Protein AF-A0A352CGN3-F1 (afdb_monomer_lite)

Secondary structure (DSSP, 8-state):
--HHHHHHHHHHHH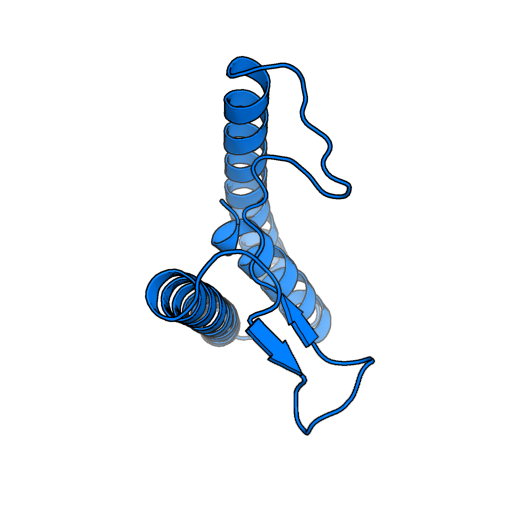HHHHHHHHHHHHH--SEEEEEGGG-TTSEEEE----SSGGG---SSHHHHHHHHHHHHHHHHHHHHHHHHHHHTT--HHHHHHHHHHHHHHHHT-

pLDDT: mean 91.19, std 7.03, range [65.06, 98.25]

Foldseek 3Di:
DDPVVLVVLLVVLLCVLVVVLVCDVVPDDAAWDDDVVVDPVDTDGDDDQLDDPPNDFPDDPVRSVVVVVVLVVVLVVLVVVLVVCVVVPHDPVVSSVSSNVNSVSVSVD

Structure (mmCIF, N/CA/C/O backbone):
data_AF-A0A352CGN3-F1
#
_entry.id   AF-A0A352CGN3-F1
#
loop_
_atom_site.group_PDB
_atom_site.id
_atom_site.type_symbol
_atom_site.label_atom_id
_atom_site.label_alt_id
_atom_site.label_comp_id
_atom_site.label_asym_id
_atom_site.label_entity_id
_atom_site.label_seq_id
_atom_site.pdbx_PDB_ins_code
_atom_site.Cartn_x
_atom_site.Cartn_y
_atom_site.Cartn_z
_atom_site.occupancy
_atom_site.B_iso_or_equiv
_atom_site.auth_seq_id
_atom_site.auth_comp_id
_atom_site.auth_asym_id
_atom_site.auth_atom_id
_atom_site.pdbx_PDB_model_num
ATOM 1 N N . MET A 1 1 ? -18.233 -2.983 12.358 1.00 73.25 1 MET A N 1
ATOM 2 C CA . MET A 1 1 ? -17.711 -4.037 11.454 1.00 73.25 1 MET A CA 1
ATOM 3 C C . MET A 1 1 ? -16.949 -5.033 12.313 1.00 73.25 1 MET A C 1
ATOM 5 O O . MET A 1 1 ? -16.373 -4.591 13.303 1.00 73.25 1 MET A O 1
ATOM 9 N N . LYS A 1 2 ? -16.973 -6.342 12.031 1.00 82.62 2 LYS A N 1
ATOM 10 C CA . LYS A 1 2 ? -16.139 -7.284 12.802 1.00 82.62 2 LYS A CA 1
ATOM 11 C C . LYS A 1 2 ? -14.664 -7.046 12.452 1.00 82.62 2 LYS A C 1
ATOM 13 O O . LYS A 1 2 ? -14.357 -6.738 11.304 1.00 82.62 2 LYS A O 1
ATOM 18 N N . LYS A 1 3 ? -13.761 -7.218 13.425 1.00 86.25 3 LYS A N 1
ATOM 19 C CA . LYS A 1 3 ? -12.302 -7.099 13.221 1.00 86.25 3 LYS A CA 1
ATOM 20 C C . LYS A 1 3 ? -11.812 -7.951 12.048 1.00 86.25 3 LYS A C 1
ATOM 22 O O . LYS A 1 3 ? -11.044 -7.470 11.228 1.00 86.25 3 LYS A O 1
ATOM 27 N N . SER A 1 4 ? -12.331 -9.174 11.935 1.00 89.94 4 SER A N 1
ATOM 28 C CA . SER A 1 4 ? -12.009 -10.095 10.844 1.00 89.94 4 SER A CA 1
ATOM 29 C C . SER A 1 4 ? -12.373 -9.542 9.467 1.00 89.94 4 SER A C 1
ATOM 31 O O . SER A 1 4 ? -11.589 -9.673 8.542 1.00 89.94 4 SER A O 1
ATOM 33 N N . GLN A 1 5 ? -13.521 -8.873 9.324 1.00 92.31 5 GLN A N 1
ATOM 34 C CA . GLN A 1 5 ? -13.944 -8.302 8.041 1.00 92.31 5 GLN A CA 1
ATOM 35 C C . GLN A 1 5 ? -12.992 -7.195 7.577 1.00 92.31 5 GLN A C 1
ATOM 37 O O . GLN A 1 5 ? -12.627 -7.154 6.409 1.00 92.31 5 GLN A O 1
ATOM 42 N N . LEU A 1 6 ? -12.564 -6.326 8.499 1.00 94.19 6 LEU A N 1
ATOM 43 C CA . LEU A 1 6 ? -11.575 -5.290 8.199 1.00 94.19 6 LEU A CA 1
ATOM 44 C C . LEU A 1 6 ? -10.217 -5.900 7.836 1.00 94.19 6 LEU A C 1
ATOM 46 O O . LEU A 1 6 ? -9.589 -5.470 6.876 1.00 94.19 6 LEU A O 1
ATOM 50 N N . PHE A 1 7 ? -9.787 -6.917 8.584 1.00 95.12 7 PHE A N 1
ATOM 51 C CA . PHE A 1 7 ? -8.546 -7.634 8.308 1.00 95.12 7 PHE A CA 1
ATOM 52 C C . PHE A 1 7 ? -8.554 -8.273 6.915 1.00 95.12 7 PHE A C 1
ATOM 54 O O . PHE A 1 7 ? -7.616 -8.066 6.154 1.00 95.12 7 PHE A O 1
ATOM 61 N N . PHE A 1 8 ? -9.623 -8.986 6.546 1.00 96.94 8 PHE A N 1
ATOM 62 C CA . PHE A 1 8 ? -9.735 -9.598 5.221 1.00 96.94 8 PHE A CA 1
ATOM 63 C C . PHE A 1 8 ? -9.788 -8.564 4.097 1.00 96.94 8 PHE A C 1
ATOM 65 O O . PHE A 1 8 ? -9.198 -8.802 3.050 1.00 96.94 8 PHE A O 1
ATOM 72 N N . LEU A 1 9 ? -10.434 -7.414 4.315 1.00 96.56 9 LEU A N 1
ATOM 73 C CA . LEU A 1 9 ? -10.406 -6.309 3.357 1.00 96.56 9 LEU A CA 1
ATOM 74 C C . LEU A 1 9 ? -8.970 -5.818 3.120 1.00 96.56 9 LEU A C 1
ATOM 76 O O . LEU A 1 9 ? -8.541 -5.720 1.975 1.00 96.56 9 LEU A O 1
ATOM 80 N N . ILE A 1 10 ? -8.226 -5.542 4.195 1.00 97.25 10 ILE A N 1
ATOM 81 C CA . ILE A 1 10 ? -6.832 -5.081 4.113 1.00 97.25 10 ILE A CA 1
ATOM 82 C C . ILE A 1 10 ? -5.959 -6.139 3.430 1.00 97.25 10 ILE A C 1
ATOM 84 O O . ILE A 1 10 ? -5.214 -5.814 2.510 1.00 97.25 10 ILE A O 1
ATOM 88 N N . LEU A 1 11 ? -6.081 -7.405 3.843 1.00 97.75 11 LEU A N 1
ATOM 89 C CA . LEU A 1 11 ? -5.316 -8.514 3.279 1.00 97.75 11 LEU A CA 1
ATOM 90 C C . LEU A 1 11 ? -5.598 -8.694 1.785 1.00 97.75 11 LEU A C 1
ATOM 92 O O . LEU A 1 11 ? -4.666 -8.849 1.007 1.00 97.75 11 LEU A O 1
ATOM 96 N N . PHE A 1 12 ? -6.866 -8.635 1.376 1.00 98.00 12 PHE A N 1
ATOM 97 C CA . PHE A 1 12 ? -7.252 -8.729 -0.029 1.00 98.00 12 PHE A CA 1
ATOM 98 C C . PHE A 1 12 ? -6.616 -7.614 -0.868 1.00 98.00 12 PHE A C 1
ATOM 100 O O . PHE A 1 12 ? -6.032 -7.896 -1.912 1.00 98.00 12 PHE A O 1
ATOM 107 N N . VAL A 1 13 ? -6.680 -6.364 -0.396 1.00 98.00 13 VAL A N 1
ATOM 108 C CA . VAL A 1 13 ? -6.085 -5.219 -1.102 1.00 98.00 13 VAL A CA 1
ATOM 109 C C . VAL A 1 13 ? -4.565 -5.355 -1.197 1.00 98.00 13 VAL A C 1
ATOM 111 O O . VAL A 1 13 ? -4.012 -5.125 -2.267 1.00 98.00 13 VAL A O 1
ATOM 114 N N . LEU A 1 14 ? -3.895 -5.780 -0.121 1.00 97.50 14 LEU A N 1
ATOM 115 C CA . LEU A 1 14 ? -2.448 -6.015 -0.129 1.00 97.50 14 LEU A CA 1
ATOM 116 C C . LEU A 1 14 ? -2.048 -7.122 -1.107 1.00 97.50 14 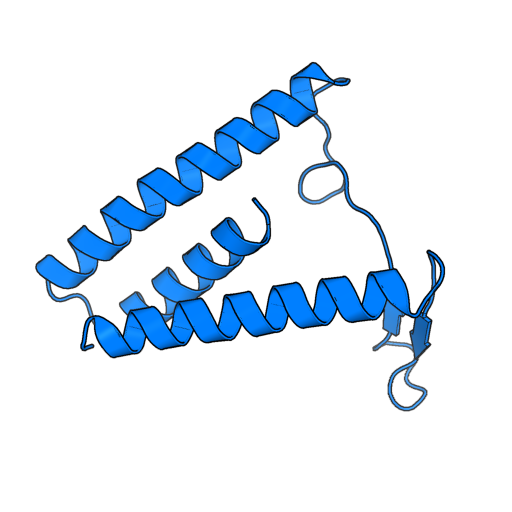LEU A C 1
ATOM 118 O O . LEU A 1 14 ? -1.103 -6.948 -1.871 1.00 97.50 14 LEU A O 1
ATOM 122 N N . LEU A 1 15 ? -2.770 -8.244 -1.116 1.00 98.25 15 LEU A N 1
ATOM 123 C CA . LEU A 1 15 ? -2.497 -9.336 -2.049 1.00 98.25 15 LEU A CA 1
ATOM 124 C C . LEU A 1 15 ? -2.697 -8.892 -3.500 1.00 98.25 15 LEU A C 1
ATOM 126 O O . LEU A 1 15 ? -1.855 -9.193 -4.340 1.00 98.25 15 LEU A O 1
ATOM 130 N N . ALA A 1 16 ? -3.770 -8.150 -3.788 1.00 97.88 16 ALA A N 1
ATOM 131 C CA . ALA A 1 16 ? -4.026 -7.620 -5.123 1.00 97.88 16 ALA A CA 1
ATOM 132 C C . ALA A 1 16 ? -2.938 -6.624 -5.567 1.00 97.88 16 ALA A C 1
ATOM 134 O O . ALA A 1 16 ? -2.443 -6.727 -6.689 1.00 97.88 16 ALA A O 1
ATOM 135 N N . ASP A 1 17 ? -2.530 -5.704 -4.688 1.00 97.06 17 ASP A N 1
ATOM 136 C CA . ASP A 1 17 ? -1.469 -4.722 -4.950 1.00 97.06 17 ASP A CA 1
ATOM 137 C C . ASP A 1 17 ? -0.127 -5.405 -5.250 1.00 97.06 17 ASP A C 1
ATOM 139 O O . ASP A 1 17 ? 0.492 -5.141 -6.283 1.00 97.06 17 ASP A O 1
ATOM 143 N N . GLN A 1 18 ? 0.301 -6.333 -4.392 1.00 97.56 18 GLN A N 1
ATOM 144 C CA . GLN A 1 18 ? 1.582 -7.019 -4.558 1.00 97.56 18 GLN A CA 1
ATOM 145 C C . GLN A 1 18 ? 1.575 -7.963 -5.763 1.00 97.56 18 GLN A C 1
ATOM 147 O O . GLN A 1 18 ? 2.540 -7.980 -6.526 1.00 97.56 18 GLN A O 1
ATOM 152 N N . ALA A 1 19 ? 0.482 -8.698 -5.993 1.00 97.38 19 ALA A N 1
ATOM 153 C CA . ALA A 1 19 ? 0.349 -9.554 -7.170 1.00 97.38 19 ALA A CA 1
ATOM 154 C C . ALA A 1 19 ? 0.422 -8.738 -8.469 1.00 97.38 19 ALA A C 1
ATOM 156 O O . ALA A 1 19 ? 1.148 -9.124 -9.386 1.00 97.38 19 ALA A O 1
ATOM 157 N N . LEU A 1 20 ? -0.263 -7.588 -8.535 1.00 94.94 20 LEU A N 1
ATOM 158 C CA . LEU A 1 20 ? -0.221 -6.707 -9.702 1.00 94.94 20 LEU A CA 1
ATOM 159 C C . LEU A 1 20 ? 1.184 -6.125 -9.918 1.00 94.94 20 LEU A C 1
ATOM 161 O O . LEU A 1 20 ? 1.682 -6.142 -11.043 1.00 94.94 20 LEU A O 1
ATOM 165 N N . LYS A 1 21 ? 1.850 -5.660 -8.851 1.00 94.19 21 LYS A N 1
ATOM 166 C CA . LYS A 1 21 ? 3.231 -5.147 -8.913 1.00 94.19 21 LYS A CA 1
ATOM 167 C C . LYS A 1 21 ? 4.209 -6.203 -9.424 1.00 94.19 21 LYS A C 1
ATOM 169 O O . LYS A 1 21 ? 4.995 -5.916 -10.326 1.00 94.19 21 LYS A O 1
ATOM 174 N N . ILE A 1 22 ? 4.143 -7.420 -8.881 1.00 95.44 22 ILE A N 1
ATOM 175 C CA . ILE A 1 22 ? 5.003 -8.539 -9.291 1.00 95.44 22 ILE A CA 1
ATOM 176 C C . ILE A 1 22 ? 4.735 -8.906 -10.750 1.00 95.44 22 ILE A C 1
ATOM 1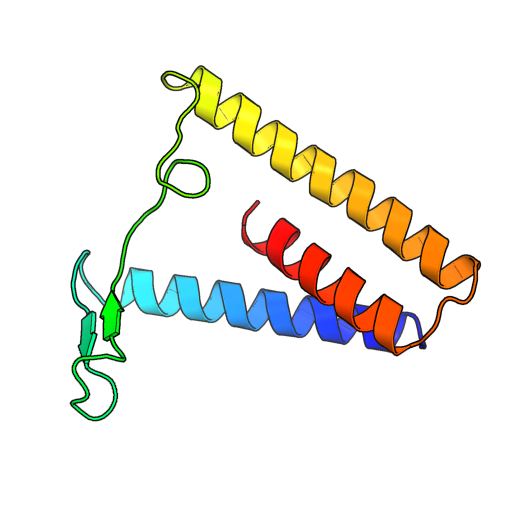78 O O . ILE A 1 22 ? 5.681 -9.035 -11.527 1.00 95.44 22 ILE A O 1
ATOM 182 N N . TRP A 1 23 ? 3.466 -9.034 -11.141 1.00 94.38 23 TRP A N 1
ATOM 183 C CA . TRP A 1 23 ? 3.094 -9.367 -12.513 1.00 94.38 23 TRP A CA 1
ATOM 184 C C . TRP A 1 23 ? 3.629 -8.340 -13.514 1.00 94.38 23 TRP A C 1
ATOM 186 O O . TRP A 1 23 ? 4.311 -8.724 -14.464 1.00 94.38 23 TRP A O 1
ATOM 196 N N . ILE A 1 24 ? 3.407 -7.042 -13.275 1.00 93.12 24 ILE A N 1
ATOM 197 C CA . ILE A 1 24 ? 3.903 -5.990 -14.171 1.00 93.12 24 ILE A CA 1
ATOM 198 C C . ILE A 1 24 ? 5.434 -6.010 -14.247 1.00 93.12 24 ILE A C 1
ATOM 200 O O . ILE A 1 24 ? 5.982 -6.026 -15.348 1.00 93.12 24 ILE A O 1
ATOM 204 N N . LYS A 1 25 ? 6.117 -6.079 -13.096 1.00 93.06 25 LYS A N 1
ATOM 205 C CA . LYS A 1 25 ? 7.585 -6.031 -13.019 1.00 93.06 25 LYS A CA 1
ATOM 206 C C . LYS A 1 25 ? 8.276 -7.222 -13.689 1.00 93.06 25 LYS A C 1
ATOM 208 O O . LYS A 1 25 ? 9.400 -7.087 -14.159 1.00 93.06 25 LYS A O 1
ATOM 213 N N . THR A 1 26 ? 7.636 -8.389 -13.697 1.00 93.88 26 THR A N 1
ATOM 214 C CA . THR A 1 26 ? 8.213 -9.620 -14.268 1.00 93.88 26 THR A CA 1
ATOM 215 C C . THR A 1 26 ? 7.835 -9.848 -15.727 1.00 93.88 26 THR A C 1
ATOM 217 O O . THR A 1 26 ? 8.543 -10.567 -16.425 1.00 93.88 26 THR A O 1
ATOM 220 N N . THR A 1 27 ? 6.745 -9.238 -16.198 1.00 92.75 27 THR A N 1
ATOM 221 C CA . THR A 1 27 ? 6.209 -9.486 -17.546 1.00 92.75 27 THR A CA 1
ATOM 222 C C . THR A 1 27 ? 6.653 -8.432 -18.558 1.00 92.75 27 THR A C 1
ATOM 224 O O . THR A 1 27 ? 6.763 -8.743 -19.742 1.00 92.75 27 THR A O 1
ATOM 227 N N . TYR A 1 28 ? 6.914 -7.194 -18.122 1.00 90.12 28 TYR A N 1
ATOM 228 C CA . TYR A 1 28 ? 7.097 -6.069 -19.037 1.00 90.12 28 TYR A CA 1
ATOM 229 C C . TYR A 1 28 ? 8.373 -5.263 -18.769 1.00 90.12 28 TYR A C 1
ATOM 231 O O . TYR A 1 28 ? 8.773 -5.102 -17.614 1.00 90.12 28 TYR A O 1
ATOM 239 N N . PRO A 1 29 ? 8.998 -4.703 -19.823 1.00 88.06 29 PRO A N 1
ATOM 240 C CA . PRO A 1 29 ? 10.045 -3.704 -19.665 1.00 88.06 29 PRO A CA 1
ATOM 241 C C . PRO A 1 29 ? 9.465 -2.377 -19.152 1.00 88.06 29 PRO A C 1
ATOM 243 O O . PRO A 1 29 ? 8.266 -2.113 -19.257 1.00 88.06 29 PRO A O 1
ATOM 246 N N . THR A 1 30 ? 10.326 -1.516 -18.613 1.00 90.81 30 THR A N 1
ATOM 247 C CA . THR A 1 30 ? 9.955 -0.154 -18.201 1.00 90.81 30 THR A CA 1
ATOM 248 C C . THR A 1 30 ? 9.437 0.656 -19.394 1.00 90.81 30 THR A C 1
ATOM 250 O O . THR A 1 30 ? 10.055 0.640 -20.459 1.00 90.81 30 THR A O 1
ATOM 253 N N . GLY A 1 31 ? 8.340 1.398 -19.211 1.00 88.56 31 GLY A N 1
ATOM 254 C CA . GLY A 1 31 ? 7.705 2.197 -20.267 1.00 88.56 31 GLY A CA 1
ATOM 255 C C . GLY A 1 31 ? 6.225 1.871 -20.484 1.00 88.56 31 GLY A C 1
ATOM 256 O O . GLY A 1 31 ? 5.549 1.345 -19.597 1.00 88.56 31 GLY A O 1
ATOM 257 N N . GLU A 1 32 ? 5.700 2.213 -21.665 1.00 86.50 32 GLU A N 1
ATOM 258 C CA . GLU A 1 32 ? 4.319 1.891 -22.044 1.00 86.50 32 GLU A CA 1
ATOM 259 C C . GLU A 1 32 ? 4.170 0.377 -22.222 1.00 86.50 32 GLU A C 1
ATOM 261 O O . GLU A 1 32 ? 4.878 -0.242 -23.012 1.00 86.50 32 GLU A O 1
ATOM 266 N N . VAL A 1 33 ? 3.240 -0.209 -21.466 1.00 84.69 33 VAL A N 1
ATOM 267 C CA . VAL A 1 33 ? 3.004 -1.655 -21.437 1.00 84.69 33 VAL A CA 1
ATOM 268 C C . VAL A 1 33 ? 1.874 -2.031 -22.384 1.00 84.69 33 VAL A C 1
ATOM 270 O O . VAL A 1 33 ? 2.043 -2.872 -23.261 1.00 84.69 33 VAL A O 1
ATOM 273 N N . VAL A 1 34 ? 0.695 -1.428 -22.197 1.00 90.38 34 VAL A N 1
ATOM 274 C CA . VAL A 1 34 ? -0.485 -1.739 -23.011 1.00 90.38 34 VAL A CA 1
ATOM 275 C C . VAL A 1 34 ? -1.497 -0.598 -22.993 1.00 90.38 34 VAL A C 1
ATOM 277 O O . VAL A 1 34 ? -1.702 0.061 -21.970 1.00 90.38 34 VAL A O 1
ATOM 280 N N . ARG A 1 35 ? -2.181 -0.410 -24.124 1.00 92.25 35 ARG A N 1
ATOM 281 C CA . ARG A 1 35 ? -3.396 0.407 -24.238 1.00 92.25 35 ARG A CA 1
ATOM 282 C C . ARG A 1 35 ? -4.602 -0.486 -24.002 1.00 92.25 35 ARG A C 1
ATOM 284 O O . ARG A 1 35 ? -4.903 -1.364 -24.813 1.00 92.25 35 ARG A O 1
ATOM 291 N N . VAL A 1 36 ? -5.269 -0.306 -22.872 1.00 90.25 36 VAL A N 1
ATOM 292 C CA . VAL A 1 36 ? -6.346 -1.200 -22.448 1.00 90.25 36 VAL A CA 1
ATOM 293 C C . VAL A 1 36 ? -7.541 -1.017 -23.383 1.00 90.25 36 VAL A C 1
ATOM 295 O O . VAL A 1 36 ? -8.009 0.101 -23.591 1.00 90.25 36 VAL A O 1
ATOM 298 N N . PHE A 1 37 ? -7.997 -2.115 -23.995 1.00 92.31 37 PHE A N 1
ATOM 299 C CA . PHE A 1 37 ? -9.027 -2.124 -25.049 1.00 92.31 37 PHE A CA 1
ATOM 300 C C . PHE A 1 37 ? -8.737 -1.195 -26.247 1.00 92.31 37 PHE A C 1
ATOM 302 O O . PHE A 1 37 ? -9.653 -0.816 -26.970 1.00 92.31 37 PHE A O 1
ATOM 309 N N . GLY A 1 38 ? -7.473 -0.816 -26.469 1.00 90.06 38 GLY A N 1
ATOM 310 C CA . GLY A 1 38 ? -7.089 0.118 -27.532 1.00 90.06 38 GLY A CA 1
ATOM 311 C C . GLY A 1 38 ? -7.402 1.591 -27.241 1.00 90.06 38 GLY A C 1
ATOM 312 O O . GLY A 1 38 ? -7.244 2.418 -28.134 1.00 90.06 38 GLY A O 1
ATOM 313 N N . PHE A 1 39 ? -7.817 1.948 -26.020 1.00 92.88 39 PHE A N 1
ATOM 314 C CA . PHE A 1 39 ? -8.123 3.335 -25.664 1.00 92.88 39 PHE A CA 1
ATOM 315 C C . PHE A 1 39 ? -6.869 4.139 -25.286 1.00 92.88 39 PHE A C 1
ATOM 317 O O . PHE A 1 39 ? -6.119 3.759 -24.388 1.00 92.88 39 PHE A O 1
ATOM 324 N N . ASP A 1 40 ? -6.684 5.318 -25.890 1.00 90.38 40 ASP A N 1
ATOM 325 C CA . ASP A 1 40 ? -5.533 6.194 -25.608 1.00 90.38 40 ASP A CA 1
ATOM 326 C C . ASP A 1 40 ? -5.533 6.807 -24.195 1.00 90.38 40 ASP A C 1
ATOM 328 O O . ASP A 1 40 ? -4.488 7.225 -23.693 1.00 90.38 40 ASP A O 1
ATOM 332 N N . TRP A 1 41 ? -6.681 6.879 -23.521 1.00 92.69 41 TRP A N 1
ATOM 333 C CA . TRP A 1 41 ? -6.783 7.442 -22.168 1.00 92.69 41 TRP A CA 1
ATOM 334 C C . TRP A 1 41 ? -6.552 6.401 -21.064 1.00 92.69 41 TRP A C 1
ATOM 336 O O . TRP A 1 41 ? -6.260 6.786 -19.933 1.00 92.69 41 TRP A O 1
ATOM 346 N N . PHE A 1 42 ? -6.639 5.100 -21.374 1.00 93.25 42 PHE A N 1
ATOM 347 C CA . PHE A 1 42 ? -6.412 4.028 -20.405 1.00 93.25 42 PHE A CA 1
ATOM 348 C C . PHE A 1 42 ? -5.196 3.192 -20.794 1.00 93.25 42 PHE A C 1
ATOM 350 O O . PHE A 1 42 ? -5.268 2.247 -21.579 1.00 93.25 42 PHE A O 1
ATOM 357 N N . ARG A 1 43 ? -4.055 3.548 -20.208 1.00 91.56 43 ARG A N 1
ATOM 358 C CA . ARG A 1 43 ? -2.774 2.895 -20.465 1.00 91.56 43 ARG A CA 1
ATOM 359 C C . ARG A 1 43 ? -2.202 2.309 -19.189 1.00 91.56 43 ARG A C 1
ATOM 361 O O . ARG A 1 43 ? -2.235 2.948 -18.140 1.00 91.56 43 ARG A O 1
ATOM 368 N N . ILE A 1 44 ? -1.642 1.112 -19.303 1.00 91.19 44 ILE A N 1
ATOM 369 C CA . ILE A 1 44 ? -0.738 0.572 -18.293 1.00 91.19 44 ILE A CA 1
ATOM 370 C C . ILE A 1 44 ? 0.660 1.041 -18.678 1.00 91.19 44 ILE A C 1
ATOM 372 O O . ILE A 1 44 ? 1.115 0.811 -19.799 1.00 91.19 44 ILE A O 1
ATOM 376 N N . HIS A 1 45 ? 1.325 1.720 -17.754 1.00 90.75 45 HIS A N 1
ATOM 377 C CA . HIS A 1 45 ? 2.675 2.225 -17.947 1.00 90.75 45 HIS A CA 1
ATOM 378 C C . HIS A 1 45 ? 3.516 1.822 -16.741 1.00 90.75 45 HIS A C 1
ATOM 380 O O . HIS A 1 45 ? 3.217 2.212 -15.609 1.00 90.75 45 HIS A O 1
ATOM 386 N N . PHE A 1 46 ? 4.550 1.020 -16.971 1.00 92.75 46 PHE A N 1
ATOM 387 C CA . PHE A 1 46 ? 5.428 0.564 -15.907 1.00 92.75 46 PHE A CA 1
ATOM 388 C C . PHE A 1 46 ? 6.476 1.638 -15.613 1.00 92.75 46 PHE A C 1
ATOM 390 O O . PHE A 1 46 ? 7.274 2.004 -16.477 1.00 92.75 46 PHE A O 1
ATOM 397 N N . ILE A 1 47 ? 6.439 2.168 -14.389 1.00 90.56 47 ILE A N 1
ATOM 398 C CA . ILE A 1 47 ? 7.375 3.170 -13.871 1.00 90.56 47 ILE A CA 1
ATOM 399 C C . ILE A 1 47 ? 7.797 2.740 -12.472 1.00 90.56 47 ILE A C 1
ATOM 401 O O . ILE A 1 47 ? 6.950 2.423 -11.635 1.00 90.56 47 ILE A O 1
ATOM 405 N N . GLU A 1 48 ? 9.096 2.788 -12.194 1.00 87.25 48 GLU A N 1
ATOM 406 C CA . GLU A 1 48 ? 9.619 2.627 -10.841 1.00 87.25 48 GLU A CA 1
ATOM 407 C C . GLU A 1 48 ? 9.760 4.004 -10.182 1.00 87.25 48 GLU A C 1
ATOM 409 O O . GLU A 1 48 ? 10.554 4.840 -10.609 1.00 87.25 48 GLU A O 1
ATOM 414 N N . ASN A 1 49 ? 8.965 4.261 -9.141 1.00 86.50 49 ASN A N 1
ATOM 415 C CA . ASN A 1 49 ? 9.043 5.503 -8.377 1.00 86.50 49 ASN A CA 1
ATOM 416 C C . ASN A 1 49 ? 9.899 5.303 -7.120 1.00 86.50 49 ASN A C 1
ATOM 418 O O . ASN A 1 49 ? 9.474 4.644 -6.172 1.00 86.50 49 ASN A O 1
ATOM 422 N N . SER A 1 50 ? 11.086 5.910 -7.094 1.00 79.44 50 SER A N 1
ATOM 423 C CA . SER A 1 50 ? 11.990 5.894 -5.935 1.00 79.44 50 SER A CA 1
ATOM 424 C C . SER A 1 50 ? 11.693 6.987 -4.895 1.00 79.44 50 SER A C 1
ATOM 426 O O . SER A 1 50 ? 12.343 7.017 -3.851 1.00 79.44 50 SER A O 1
ATOM 428 N N . GLY A 1 51 ? 10.718 7.870 -5.152 1.00 78.12 51 GLY A N 1
ATOM 429 C CA . GLY A 1 51 ? 10.386 9.021 -4.308 1.00 78.12 51 GLY A CA 1
ATOM 430 C C . GLY A 1 51 ? 8.939 9.064 -3.803 1.00 78.12 51 GLY A C 1
ATOM 431 O O . GLY A 1 51 ? 8.234 8.056 -3.708 1.00 78.12 51 GLY A O 1
ATOM 432 N N . MET A 1 52 ? 8.502 10.267 -3.431 1.00 82.38 52 MET A N 1
ATOM 433 C CA . MET A 1 52 ? 7.125 10.597 -3.056 1.00 82.38 52 MET A CA 1
ATOM 434 C C . MET A 1 52 ? 6.247 10.824 -4.299 1.00 82.38 52 MET A C 1
ATOM 436 O O . MET A 1 52 ? 6.679 10.653 -5.442 1.00 82.38 52 MET A O 1
ATOM 440 N N . ALA A 1 53 ? 4.986 11.206 -4.080 1.00 82.94 53 ALA A N 1
ATOM 441 C CA . ALA A 1 53 ? 4.143 11.731 -5.150 1.00 82.94 53 ALA A CA 1
ATOM 442 C C . ALA A 1 53 ? 4.851 12.897 -5.867 1.00 82.94 53 ALA A C 1
ATOM 444 O O . ALA A 1 53 ? 5.638 13.618 -5.254 1.00 82.94 53 ALA A O 1
ATOM 445 N N . TRP A 1 54 ? 4.571 13.070 -7.162 1.00 78.75 54 TRP A N 1
ATOM 446 C CA . TRP A 1 54 ? 5.182 14.109 -8.009 1.00 78.75 54 TRP A CA 1
ATOM 447 C C . TRP A 1 54 ? 6.704 13.992 -8.188 1.00 78.75 54 TRP A C 1
ATOM 449 O O . TRP A 1 54 ? 7.361 14.963 -8.549 1.00 78.75 54 TRP A O 1
ATOM 459 N N . GLY A 1 55 ? 7.280 12.811 -7.935 1.00 73.50 55 GLY A N 1
ATOM 460 C CA . GLY A 1 55 ? 8.715 12.573 -8.110 1.00 73.50 55 GLY A CA 1
ATOM 461 C C . GLY A 1 55 ? 9.592 13.289 -7.081 1.00 73.50 55 GLY A C 1
ATOM 462 O O . GLY A 1 55 ? 10.804 13.362 -7.257 1.00 73.50 55 GLY A O 1
ATOM 463 N N . TRP A 1 56 ? 9.005 13.815 -6.002 1.00 75.31 56 TRP A N 1
ATOM 464 C CA . TRP A 1 56 ? 9.759 14.471 -4.939 1.00 75.31 56 TRP A CA 1
ATOM 465 C C . TRP A 1 56 ? 10.689 13.489 -4.221 1.00 75.31 56 TRP A C 1
ATOM 467 O O . TRP A 1 56 ? 10.262 12.434 -3.752 1.00 75.31 56 TRP A O 1
ATOM 477 N N . GLN A 1 57 ? 11.961 13.865 -4.098 1.00 70.38 57 GLN A N 1
ATOM 478 C CA . GLN A 1 57 ? 12.991 13.127 -3.366 1.00 70.38 57 GLN A CA 1
ATOM 479 C C . GLN A 1 57 ? 13.738 14.110 -2.461 1.00 70.38 57 GLN A C 1
ATOM 481 O O . GLN A 1 57 ? 14.197 15.157 -2.914 1.00 70.38 57 GLN A O 1
ATOM 486 N N . TRP A 1 58 ? 13.824 13.815 -1.163 1.00 65.06 58 TRP A N 1
ATOM 487 C CA . TRP A 1 58 ? 14.501 14.679 -0.190 1.00 65.06 58 TRP A CA 1
ATOM 488 C C . TRP A 1 58 ? 16.011 14.422 -0.172 1.00 65.06 58 TRP A C 1
ATOM 490 O O . TRP A 1 58 ? 16.537 13.787 0.732 1.00 65.06 58 TRP A O 1
ATOM 500 N N . GLY A 1 59 ? 16.725 14.923 -1.178 1.00 65.12 59 GLY A N 1
ATOM 501 C CA . GLY A 1 59 ? 18.157 14.652 -1.336 1.00 65.12 59 GLY A CA 1
ATOM 502 C C . GLY A 1 59 ? 18.445 13.212 -1.782 1.00 65.12 59 GLY A C 1
ATOM 503 O O . GLY A 1 59 ? 17.535 12.490 -2.185 1.00 65.12 59 GLY A O 1
ATOM 504 N N . ASN A 1 60 ? 19.725 12.820 -1.740 1.00 77.19 60 ASN A N 1
ATOM 505 C CA . ASN A 1 60 ? 20.221 11.514 -2.202 1.00 77.19 60 ASN A CA 1
ATOM 506 C C . ASN A 1 60 ? 19.788 10.366 -1.246 1.00 77.19 60 ASN A C 1
ATOM 508 O O . ASN A 1 60 ? 18.673 10.344 -0.734 1.00 77.19 60 ASN A O 1
ATOM 512 N N . GLU A 1 61 ? 20.649 9.384 -0.974 1.00 80.38 61 GLU A N 1
ATOM 513 C CA . GLU A 1 61 ? 20.314 8.171 -0.203 1.00 80.38 61 GLU A CA 1
ATOM 514 C C . GLU A 1 61 ? 19.661 8.435 1.171 1.00 80.38 61 GLU A C 1
ATOM 516 O O . GLU A 1 61 ? 18.728 7.733 1.562 1.00 80.38 61 GLU A O 1
ATOM 521 N N . THR A 1 62 ? 20.055 9.502 1.873 1.00 84.19 62 THR A N 1
ATOM 522 C CA . THR A 1 62 ? 19.456 9.895 3.162 1.00 84.19 62 THR A CA 1
ATOM 523 C C . THR A 1 62 ? 17.957 10.194 3.051 1.00 84.19 62 THR A C 1
ATOM 525 O O . THR A 1 62 ? 17.185 9.833 3.940 1.00 84.19 62 THR A O 1
ATOM 528 N N . GLY A 1 63 ? 17.520 10.800 1.944 1.00 84.88 63 GLY A N 1
ATOM 529 C CA . GLY A 1 63 ? 16.114 11.104 1.682 1.00 84.88 63 GLY A CA 1
ATOM 530 C C . GLY A 1 63 ? 15.246 9.871 1.556 1.00 84.88 63 GLY A C 1
ATOM 531 O O . GLY A 1 63 ? 14.147 9.818 2.109 1.00 84.88 63 GLY A O 1
ATOM 532 N N . LYS A 1 64 ? 15.765 8.857 0.860 1.00 83.50 64 LYS A N 1
ATOM 533 C CA . LYS A 1 64 ? 15.089 7.567 0.700 1.00 83.50 64 LYS A CA 1
ATOM 534 C C . LYS A 1 64 ? 14.910 6.882 2.050 1.00 83.50 64 LYS A C 1
ATOM 536 O O . LYS A 1 64 ? 13.814 6.423 2.352 1.00 83.50 64 LYS A O 1
ATOM 541 N N . VAL A 1 65 ? 15.949 6.877 2.889 1.00 88.25 65 VAL A N 1
ATOM 542 C CA . VAL A 1 65 ? 15.880 6.285 4.234 1.00 88.25 65 VAL A CA 1
ATOM 543 C C . VAL A 1 65 ? 14.839 6.998 5.096 1.00 88.25 65 VAL A C 1
ATOM 545 O O . VAL A 1 65 ? 13.989 6.337 5.691 1.00 88.25 65 VAL A O 1
ATOM 548 N N . ILE A 1 66 ? 14.852 8.335 5.127 1.00 89.56 66 ILE A N 1
ATOM 549 C CA . ILE A 1 66 ? 13.853 9.122 5.869 1.00 89.56 66 ILE A CA 1
ATOM 550 C C . ILE A 1 66 ? 12.442 8.805 5.369 1.00 89.56 66 ILE A C 1
ATOM 552 O O . ILE A 1 66 ? 11.532 8.617 6.177 1.00 89.56 66 ILE A O 1
ATOM 556 N N . LEU A 1 67 ? 12.254 8.698 4.053 1.00 87.69 67 LEU A N 1
ATOM 557 C CA . LEU A 1 67 ? 10.956 8.388 3.467 1.00 87.69 67 LEU A CA 1
ATOM 558 C C . LEU A 1 67 ? 10.462 6.988 3.858 1.00 87.69 67 LEU A C 1
ATOM 560 O O . LEU A 1 67 ? 9.298 6.836 4.231 1.00 87.69 67 LEU A O 1
ATOM 564 N N . THR A 1 68 ? 11.331 5.979 3.829 1.00 90.00 68 THR A N 1
ATOM 565 C CA . THR A 1 68 ? 10.990 4.620 4.275 1.00 90.00 68 THR A CA 1
ATOM 566 C C . THR A 1 68 ? 10.653 4.591 5.766 1.00 90.00 68 THR A C 1
ATOM 568 O O . THR A 1 68 ? 9.648 3.997 6.159 1.00 90.00 68 THR A O 1
ATOM 571 N N . LEU A 1 69 ? 11.421 5.292 6.607 1.00 92.50 69 LEU A N 1
ATOM 572 C CA . LEU A 1 69 ? 11.135 5.407 8.042 1.00 92.50 69 LEU A CA 1
ATOM 573 C C . LEU A 1 69 ? 9.807 6.125 8.309 1.00 92.50 69 LEU A C 1
ATOM 575 O O . LEU A 1 69 ? 9.041 5.705 9.176 1.00 92.50 69 LEU A O 1
ATOM 579 N N . PHE A 1 70 ? 9.500 7.169 7.541 1.00 91.88 70 PHE A N 1
ATOM 580 C CA . PHE A 1 70 ? 8.217 7.860 7.617 1.00 91.88 70 PHE A CA 1
ATOM 581 C C . PHE A 1 70 ? 7.053 6.928 7.259 1.00 91.88 70 PHE A C 1
ATOM 583 O O . PHE A 1 70 ? 6.064 6.875 7.993 1.00 91.88 70 PHE A O 1
ATOM 590 N N . ARG A 1 71 ? 7.171 6.144 6.178 1.00 92.94 71 ARG A N 1
ATOM 591 C CA . ARG A 1 71 ? 6.159 5.141 5.800 1.00 92.94 71 ARG A CA 1
ATOM 592 C C . ARG A 1 71 ? 5.976 4.098 6.900 1.00 92.94 71 ARG A C 1
ATOM 594 O O . ARG A 1 71 ? 4.841 3.782 7.253 1.00 92.94 71 ARG A O 1
ATOM 601 N N . LEU A 1 72 ? 7.070 3.625 7.495 1.00 95.25 72 LEU A N 1
ATOM 602 C CA . LEU A 1 72 ? 7.019 2.677 8.605 1.00 95.25 72 LEU A CA 1
ATOM 603 C C . LEU A 1 72 ? 6.272 3.273 9.806 1.00 95.25 72 LEU A C 1
ATOM 605 O O . LEU A 1 72 ? 5.359 2.642 10.340 1.00 95.25 72 LEU A O 1
ATOM 609 N N . ALA A 1 73 ? 6.602 4.507 10.194 1.00 95.50 73 ALA A N 1
ATOM 610 C CA . ALA A 1 73 ? 5.910 5.214 11.268 1.00 95.50 73 ALA A CA 1
ATOM 611 C C . ALA A 1 73 ? 4.412 5.393 10.963 1.00 95.50 73 ALA A C 1
ATOM 613 O O . ALA A 1 73 ? 3.576 5.188 11.846 1.00 95.50 73 ALA A O 1
ATOM 614 N N . ALA A 1 74 ? 4.057 5.702 9.712 1.00 94.38 74 ALA A N 1
ATOM 615 C CA . ALA A 1 74 ? 2.669 5.810 9.270 1.00 94.38 74 ALA A CA 1
ATOM 616 C C . ALA A 1 74 ? 1.914 4.474 9.378 1.00 94.38 74 ALA A C 1
ATOM 618 O O . ALA A 1 74 ? 0.766 4.462 9.822 1.00 94.38 74 ALA A O 1
ATOM 619 N N . VAL A 1 75 ? 2.545 3.342 9.048 1.00 96.50 75 VAL A N 1
ATOM 620 C CA . VAL A 1 75 ? 1.947 2.003 9.211 1.00 96.50 75 VAL A CA 1
ATOM 621 C C . VAL A 1 75 ? 1.791 1.645 10.693 1.00 96.50 75 VAL A C 1
ATOM 623 O O . VAL A 1 75 ? 0.729 1.175 11.109 1.00 96.50 75 VAL A O 1
ATOM 626 N N . VAL A 1 76 ? 2.789 1.913 11.536 1.00 96.88 76 VAL A N 1
ATOM 627 C CA . VAL A 1 76 ? 2.686 1.667 12.988 1.00 96.88 76 VAL A CA 1
ATOM 628 C C . VAL A 1 76 ? 1.565 2.513 13.603 1.00 96.88 76 VAL A C 1
ATOM 630 O O . VAL A 1 76 ? 0.675 1.979 14.274 1.00 96.88 76 VAL A O 1
ATOM 633 N N . GLY A 1 77 ? 1.546 3.816 13.309 1.00 97.19 77 GLY A N 1
ATOM 634 C CA . GLY A 1 77 ? 0.496 4.730 13.755 1.00 97.19 77 GLY A CA 1
ATOM 635 C C . GLY A 1 77 ? -0.880 4.327 13.226 1.00 97.19 77 GLY A C 1
ATOM 636 O O . GLY A 1 77 ? -1.838 4.241 13.994 1.00 97.19 77 GLY A O 1
ATOM 637 N N . GLY A 1 78 ? -0.980 3.994 11.939 1.00 96.31 78 GLY A N 1
ATOM 638 C CA . GLY A 1 78 ? -2.212 3.531 11.304 1.00 96.31 78 GLY A CA 1
ATOM 639 C C . GLY A 1 78 ? -2.771 2.266 11.957 1.00 96.31 78 GLY A C 1
ATOM 640 O O . GLY A 1 78 ? -3.976 2.176 12.186 1.00 96.31 78 GLY A O 1
ATOM 641 N N . THR A 1 79 ? -1.903 1.333 12.357 1.00 95.56 79 THR A N 1
ATOM 642 C CA . THR A 1 79 ? -2.300 0.112 13.077 1.00 95.56 79 THR A CA 1
ATOM 643 C C . THR A 1 79 ? -2.931 0.464 14.424 1.00 95.56 79 THR A C 1
ATOM 645 O O . THR A 1 79 ? -4.010 -0.029 14.766 1.00 95.56 79 THR A O 1
ATOM 648 N N . TRP A 1 80 ? -2.292 1.361 15.179 1.00 96.62 80 TRP A N 1
ATOM 649 C CA . TRP A 1 80 ? -2.812 1.838 16.458 1.00 96.62 80 TRP A CA 1
ATOM 650 C C . TRP A 1 80 ? -4.159 2.561 16.301 1.00 96.62 80 TRP A C 1
ATOM 652 O O . TRP A 1 80 ? -5.112 2.238 17.018 1.00 96.62 80 TRP A O 1
ATOM 662 N N . TYR A 1 81 ? -4.277 3.467 15.324 1.00 96.19 81 TYR A N 1
ATOM 663 C CA . TYR A 1 81 ? -5.520 4.190 15.035 1.00 96.19 81 TYR A CA 1
ATOM 664 C C . TYR A 1 81 ? -6.653 3.253 14.617 1.00 96.19 81 TYR A C 1
ATOM 666 O O . TYR A 1 81 ? -7.756 3.367 15.147 1.00 96.19 81 TYR A O 1
ATOM 674 N N . LEU A 1 82 ? -6.400 2.275 13.742 1.00 95.12 82 LEU A N 1
ATOM 675 C CA . LEU A 1 82 ? -7.414 1.288 13.361 1.00 95.12 82 LEU A CA 1
ATOM 676 C C . LEU A 1 82 ? -7.916 0.503 14.575 1.00 95.12 82 LEU A C 1
ATOM 678 O O . LEU A 1 82 ? -9.126 0.351 14.761 1.00 95.12 82 LEU A O 1
ATOM 682 N N . LEU A 1 83 ? -7.013 0.044 15.446 1.00 94.06 83 LEU A N 1
ATOM 683 C CA . LEU A 1 83 ? -7.402 -0.642 16.678 1.00 94.06 83 LEU A CA 1
ATOM 684 C C . LEU A 1 83 ? -8.212 0.264 17.612 1.00 94.06 83 LEU A C 1
ATOM 686 O O . LEU A 1 83 ? -9.144 -0.226 18.257 1.00 94.06 83 LEU A O 1
ATOM 690 N N . LYS A 1 84 ? -7.877 1.556 17.686 1.00 95.69 84 LYS A N 1
ATOM 691 C CA . LYS A 1 84 ? -8.627 2.560 18.448 1.00 95.69 84 LYS A CA 1
ATOM 692 C C . LYS A 1 84 ? -10.035 2.753 17.875 1.00 95.69 84 LYS A C 1
ATOM 694 O O . LYS A 1 84 ? -11.003 2.566 18.606 1.00 95.69 84 LYS A O 1
ATOM 699 N N . PHE A 1 85 ? -10.174 2.993 16.572 1.00 95.06 85 PHE A N 1
ATOM 700 C CA . PHE A 1 85 ? -11.473 3.200 15.914 1.00 95.06 85 PHE A CA 1
ATOM 701 C C . PHE A 1 85 ? -12.408 1.994 16.042 1.00 95.06 85 PHE A C 1
ATOM 703 O O . PHE A 1 85 ? -13.622 2.145 16.197 1.00 95.06 85 PHE A O 1
ATOM 710 N N . ILE A 1 86 ? -11.852 0.780 16.017 1.00 93.38 86 ILE A N 1
ATOM 711 C CA . ILE A 1 86 ? -12.627 -0.439 16.256 1.00 93.38 86 ILE A CA 1
ATOM 712 C C . ILE A 1 86 ? -13.118 -0.504 17.707 1.00 93.38 86 ILE A C 1
ATOM 714 O O . ILE A 1 86 ? -14.275 -0.862 17.935 1.00 93.38 86 ILE A O 1
ATOM 718 N N . ARG A 1 87 ? -12.254 -0.191 18.688 1.00 93.56 87 ARG A N 1
ATOM 719 C CA . ARG A 1 87 ? -12.627 -0.173 20.115 1.00 93.56 87 ARG A CA 1
ATOM 720 C C . ARG A 1 87 ? -13.702 0.874 20.398 1.00 93.56 87 ARG A C 1
ATOM 722 O O . ARG A 1 87 ? -14.654 0.576 21.110 1.00 93.56 87 ARG A O 1
ATOM 729 N N . GLU A 1 88 ? -13.585 2.043 19.781 1.00 95.25 88 GLU A N 1
ATOM 730 C CA . GLU A 1 88 ? -14.541 3.149 19.898 1.00 95.25 88 GLU A CA 1
ATOM 731 C C . GLU A 1 88 ? -15.797 2.966 19.018 1.00 95.25 88 GLU A C 1
ATOM 733 O O . GLU A 1 88 ? -16.657 3.838 18.976 1.00 95.25 88 GLU A O 1
ATOM 738 N N . LYS A 1 89 ? -15.943 1.817 18.338 1.00 93.12 89 LYS A N 1
ATOM 739 C CA . LYS A 1 89 ? -17.136 1.429 17.560 1.00 93.12 89 LYS A CA 1
ATOM 740 C C . LYS A 1 89 ? -17.541 2.437 16.472 1.00 93.12 89 LYS A C 1
ATOM 742 O O . LYS A 1 89 ? -18.729 2.673 16.256 1.00 93.12 89 LYS A O 1
ATOM 747 N N . TYR A 1 90 ? -16.565 2.968 15.735 1.00 95.38 90 TYR A N 1
ATOM 748 C CA . TYR A 1 90 ? -16.825 3.877 14.612 1.00 95.38 90 TYR A CA 1
ATOM 749 C C . TYR A 1 90 ? -17.691 3.212 13.530 1.00 95.38 90 TYR A C 1
ATOM 751 O O . TYR A 1 90 ? -17.798 1.979 13.436 1.00 95.38 90 TYR A O 1
ATOM 759 N N . SER A 1 91 ? -18.317 4.043 12.690 1.00 95.56 91 SER A N 1
ATOM 760 C CA . SER A 1 91 ? -19.211 3.576 11.630 1.00 95.56 91 SER A CA 1
ATOM 761 C C . SER A 1 91 ? -18.505 2.603 10.674 1.00 95.56 91 SER A C 1
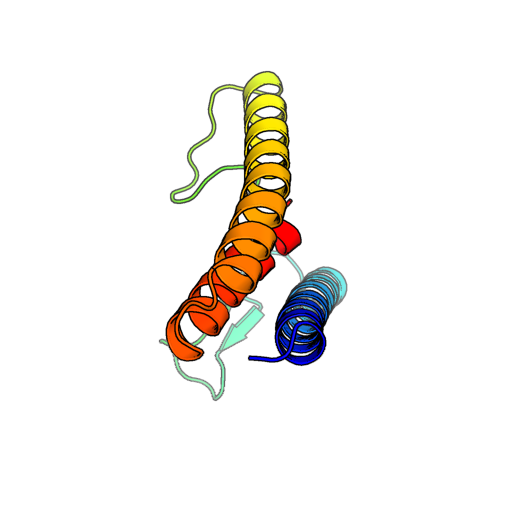ATOM 763 O O . SER A 1 91 ? -17.295 2.666 10.444 1.00 95.56 91 SER A O 1
ATOM 765 N N . LYS A 1 92 ? -19.267 1.665 10.095 1.00 93.69 92 LYS A N 1
ATOM 766 C CA . LYS A 1 92 ? -18.703 0.652 9.184 1.00 93.69 92 LYS A CA 1
ATOM 767 C C . LYS A 1 92 ? -18.014 1.296 7.976 1.00 93.69 92 LYS A C 1
ATOM 769 O O . LYS A 1 92 ? -16.914 0.879 7.641 1.00 93.69 92 LYS A O 1
ATOM 774 N N . GLY A 1 93 ? -18.642 2.307 7.370 1.00 95.44 93 GLY A N 1
ATOM 775 C CA . GLY A 1 93 ? -18.083 3.027 6.222 1.00 95.44 93 GLY A CA 1
ATOM 776 C C . GLY A 1 93 ? -16.756 3.705 6.557 1.00 95.44 93 GLY A C 1
ATOM 777 O O . GLY A 1 93 ? -15.793 3.553 5.815 1.00 95.44 93 GLY A O 1
ATOM 778 N N . PHE A 1 94 ? -16.665 4.344 7.727 1.00 96.12 94 PHE A N 1
ATOM 779 C CA . PHE A 1 94 ? -15.418 4.955 8.181 1.00 96.12 94 PHE A CA 1
ATOM 780 C C . PHE A 1 94 ? -14.287 3.927 8.321 1.00 96.12 94 PHE A C 1
ATOM 782 O O . PHE A 1 94 ? -13.184 4.150 7.829 1.00 96.12 94 PHE A O 1
ATOM 789 N N . LEU A 1 95 ? -14.566 2.774 8.939 1.00 96.38 95 LEU A N 1
ATOM 790 C CA . LEU A 1 95 ? -13.570 1.710 9.098 1.00 96.38 95 LEU A CA 1
ATOM 791 C C . LEU A 1 95 ? -13.111 1.126 7.754 1.00 96.38 95 LEU A C 1
ATOM 793 O O . LEU A 1 95 ? -11.947 0.757 7.637 1.00 96.38 95 LEU A O 1
ATOM 797 N N . ILE A 1 96 ? -13.996 1.049 6.754 1.00 96.44 96 ILE A N 1
ATOM 798 C CA . ILE A 1 96 ? -13.635 0.623 5.393 1.00 96.44 96 ILE A CA 1
ATOM 799 C C . ILE A 1 96 ? -12.659 1.630 4.783 1.00 96.44 96 ILE A C 1
ATOM 801 O O . ILE A 1 96 ? -11.567 1.234 4.388 1.00 96.44 96 ILE A O 1
ATOM 805 N N . CYS A 1 97 ? -12.996 2.923 4.776 1.00 97.31 97 CYS A N 1
ATOM 806 C CA . CYS A 1 97 ? -12.121 3.963 4.229 1.00 97.31 97 CYS A CA 1
ATOM 807 C C . CYS A 1 97 ? -10.757 3.993 4.934 1.00 97.31 97 CYS A C 1
ATOM 809 O O . CYS A 1 97 ? -9.719 3.987 4.275 1.00 97.31 97 CYS A O 1
ATOM 811 N N . ALA A 1 98 ? -10.749 3.956 6.270 1.00 96.94 98 ALA A N 1
ATOM 812 C CA . ALA A 1 98 ? -9.517 3.920 7.053 1.00 96.94 98 ALA A CA 1
ATOM 813 C C . ALA A 1 98 ? -8.681 2.661 6.754 1.00 96.94 98 ALA A C 1
ATOM 815 O O . ALA A 1 98 ? -7.460 2.744 6.638 1.00 96.94 98 ALA A O 1
ATOM 816 N N . GLY A 1 99 ? -9.332 1.505 6.586 1.00 97.00 99 GLY A N 1
ATOM 817 C CA . GLY A 1 99 ? -8.684 0.255 6.194 1.00 97.00 99 GLY A CA 1
ATOM 818 C C . GLY A 1 99 ? -8.042 0.315 4.811 1.00 97.00 99 GLY A C 1
ATOM 819 O O . GLY A 1 99 ? -6.921 -0.154 4.650 1.00 97.00 99 GLY A O 1
ATOM 820 N N . LEU A 1 100 ? -8.712 0.925 3.830 1.00 97.38 100 LEU A N 1
ATOM 821 C CA . LEU A 1 100 ? -8.176 1.096 2.475 1.00 97.38 100 LEU A CA 1
ATOM 822 C C . LEU A 1 100 ? -6.951 2.022 2.457 1.00 97.38 100 LEU A C 1
ATOM 824 O O . LEU A 1 100 ? -5.950 1.691 1.825 1.00 97.38 100 LEU A O 1
ATOM 828 N N . ILE A 1 101 ? -6.993 3.136 3.199 1.00 96.69 101 ILE A N 1
ATOM 829 C CA . ILE A 1 101 ? -5.840 4.042 3.357 1.00 96.69 101 ILE A CA 1
ATOM 830 C C . ILE A 1 101 ? -4.663 3.294 3.994 1.00 96.69 101 ILE A C 1
ATOM 832 O O . ILE A 1 101 ? -3.537 3.370 3.504 1.00 96.69 101 ILE A O 1
ATOM 836 N N . TYR A 1 102 ? -4.928 2.538 5.061 1.00 97.56 102 TYR A N 1
ATOM 837 C CA . TYR A 1 102 ? -3.913 1.737 5.737 1.00 97.56 102 TYR A CA 1
ATOM 838 C C . TYR A 1 102 ? -3.307 0.666 4.822 1.00 97.56 102 TYR A C 1
ATOM 840 O O . TYR A 1 102 ? -2.087 0.530 4.778 1.00 97.56 102 TYR A O 1
ATOM 848 N N . ALA A 1 103 ? -4.133 -0.065 4.067 1.00 97.31 103 ALA A N 1
ATOM 849 C CA . ALA A 1 103 ? -3.665 -1.078 3.124 1.00 97.31 103 ALA A CA 1
ATOM 850 C C . ALA A 1 103 ? -2.757 -0.462 2.048 1.00 97.31 103 ALA A C 1
ATOM 852 O O . ALA A 1 103 ? -1.698 -1.009 1.756 1.00 97.31 103 ALA A O 1
ATOM 853 N N . GLY A 1 104 ? -3.119 0.713 1.519 1.00 95.19 104 GLY A N 1
ATOM 854 C CA . GLY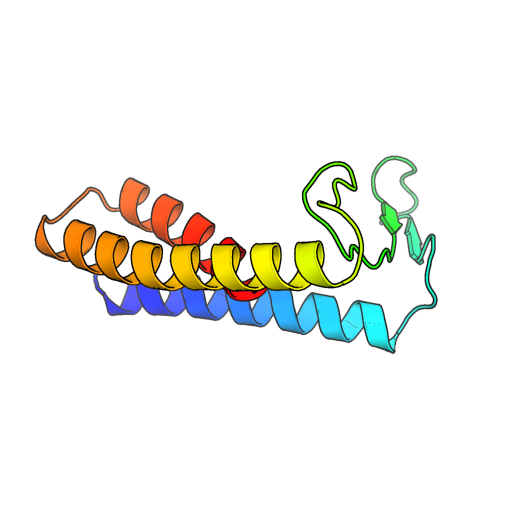 A 1 104 ? -2.280 1.452 0.574 1.00 95.19 104 GLY A CA 1
ATOM 855 C C . GLY A 1 104 ? -0.950 1.914 1.179 1.00 95.19 104 GLY A C 1
ATOM 856 O O . GLY A 1 104 ? 0.083 1.824 0.519 1.00 95.19 104 GLY A O 1
ATOM 857 N N . ALA A 1 105 ? -0.946 2.370 2.435 1.00 94.88 105 ALA A N 1
ATOM 858 C CA . ALA A 1 105 ? 0.287 2.734 3.135 1.00 94.88 105 ALA A CA 1
ATOM 859 C C . ALA A 1 105 ? 1.193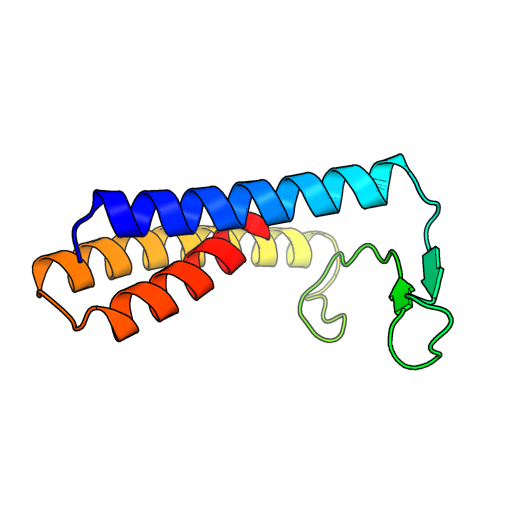 1.513 3.365 1.00 94.88 105 ALA A C 1
ATOM 861 O O . ALA A 1 105 ? 2.388 1.585 3.098 1.00 94.88 105 ALA A O 1
ATOM 862 N N . ALA A 1 106 ? 0.620 0.389 3.803 1.00 96.12 106 ALA A N 1
ATOM 863 C CA . ALA A 1 106 ? 1.357 -0.845 4.057 1.00 96.12 106 ALA A CA 1
ATOM 864 C C . ALA A 1 106 ? 1.886 -1.509 2.773 1.00 96.12 106 ALA A C 1
ATOM 866 O O . ALA A 1 106 ? 2.983 -2.048 2.794 1.00 96.12 106 ALA A O 1
ATOM 867 N N . GLY A 1 107 ? 1.158 -1.446 1.653 1.00 94.56 107 GLY A N 1
ATOM 868 C CA . GLY A 1 107 ? 1.610 -2.012 0.373 1.00 94.56 107 GLY A CA 1
ATOM 869 C C . GLY A 1 107 ? 2.689 -1.187 -0.344 1.00 94.56 107 GLY A C 1
ATOM 870 O O . GLY A 1 107 ? 3.336 -1.683 -1.267 1.00 94.56 107 GLY A O 1
ATOM 871 N N . ASN A 1 108 ? 2.876 0.080 0.045 1.00 92.12 108 ASN A N 1
ATOM 872 C CA . ASN A 1 108 ? 3.914 0.973 -0.494 1.00 92.12 108 ASN A CA 1
ATOM 873 C C . ASN A 1 108 ? 5.091 1.206 0.466 1.00 92.12 108 ASN A C 1
ATOM 875 O O . ASN A 1 108 ? 6.001 1.975 0.130 1.00 92.12 108 ASN A O 1
ATOM 879 N N . LEU A 1 109 ? 5.048 0.599 1.655 1.00 89.00 109 LEU A N 1
ATOM 880 C CA . LEU A 1 109 ? 6.206 0.477 2.534 1.00 89.00 109 LEU A CA 1
ATOM 881 C C . LEU A 1 109 ? 7.218 -0.480 1.900 1.00 89.00 109 LEU A C 1
ATOM 883 O O . LEU A 1 109 ? 8.394 -0.065 1.820 1.00 89.00 109 LEU A O 1
#

Radius of gyration: 17.01 Å; chains: 1; bounding box: 40×25×48 Å

Sequence (109 aa):
MKKSQLFFLILFVLLADQALKIWIKTTYPTGEVVRVFGFDWFRIHFIENSGMAWGWQWGNETGKVILTLFRLAAVVGGTWYLLKFIREKYSKGFLICAGLIYAGAAGNL